Protein AF-D3PDV4-F1 (afdb_monomer_lite)

Structure (mmCIF, N/CA/C/O backbone):
data_AF-D3PDV4-F1
#
_entry.id   AF-D3PDV4-F1
#
loop_
_atom_site.group_PDB
_atom_site.id
_atom_site.type_symbol
_atom_site.label_atom_id
_atom_site.label_alt_id
_atom_site.label_comp_id
_atom_site.label_asym_id
_atom_site.label_entity_id
_atom_site.label_seq_id
_atom_site.pdbx_PDB_ins_code
_atom_site.Cartn_x
_atom_site.Cartn_y
_atom_site.C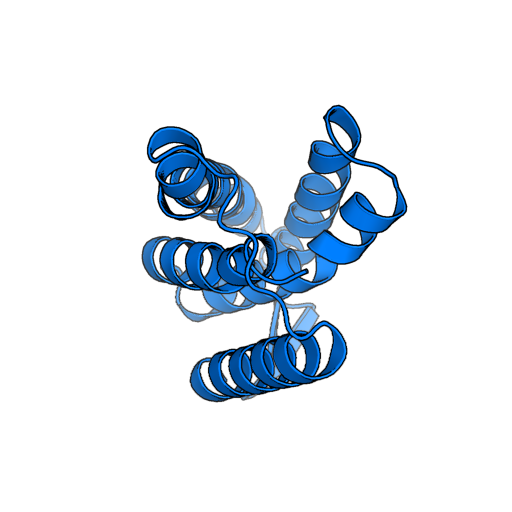artn_z
_atom_site.occupancy
_atom_site.B_iso_or_equiv
_atom_site.auth_seq_id
_atom_site.auth_comp_id
_atom_site.auth_asym_id
_atom_site.auth_atom_id
_atom_site.pdbx_PDB_model_num
ATOM 1 N N . MET A 1 1 ? -12.511 -11.656 0.610 1.00 84.81 1 MET A N 1
ATOM 2 C CA . MET A 1 1 ? -11.822 -10.347 0.638 1.00 84.81 1 MET A CA 1
ATOM 3 C C . MET A 1 1 ? -10.370 -10.514 0.222 1.00 84.81 1 MET A C 1
ATOM 5 O O . MET A 1 1 ? -10.080 -10.168 -0.905 1.00 84.81 1 MET A O 1
ATOM 9 N N . VAL A 1 2 ? -9.497 -11.130 1.032 1.00 88.50 2 VAL A N 1
ATOM 10 C CA . VAL A 1 2 ? -8.070 -11.310 0.676 1.00 88.50 2 VAL A CA 1
ATOM 11 C C . VAL A 1 2 ? -7.880 -12.063 -0.644 1.00 88.50 2 VAL A C 1
ATOM 13 O O . VAL A 1 2 ? -7.214 -11.553 -1.529 1.00 88.50 2 VAL A O 1
ATOM 16 N N . TYR A 1 3 ? -8.553 -13.203 -0.835 1.00 90.88 3 TYR A N 1
ATOM 17 C CA . TYR A 1 3 ? -8.500 -13.943 -2.106 1.00 90.88 3 TYR A CA 1
ATOM 18 C C . TYR A 1 3 ? -8.970 -13.129 -3.315 1.00 90.88 3 TYR A C 1
ATOM 20 O O . TYR A 1 3 ? -8.455 -13.307 -4.408 1.00 90.88 3 TYR A O 1
ATOM 28 N N . VAL A 1 4 ? -9.928 -12.218 -3.116 1.00 92.00 4 VAL A N 1
ATOM 29 C CA . VAL A 1 4 ? -10.421 -11.337 -4.184 1.00 92.00 4 VAL A CA 1
ATOM 30 C C . VAL A 1 4 ? -9.364 -10.289 -4.526 1.00 92.00 4 VAL A C 1
ATOM 32 O O . VAL A 1 4 ? -9.122 -10.056 -5.699 1.00 92.00 4 VAL A O 1
ATOM 35 N N . ILE A 1 5 ? -8.693 -9.712 -3.523 1.00 93.44 5 ILE A N 1
ATOM 36 C CA . ILE A 1 5 ? -7.566 -8.789 -3.732 1.00 93.44 5 ILE A CA 1
ATOM 37 C C . ILE A 1 5 ? -6.439 -9.501 -4.481 1.00 93.44 5 ILE A C 1
ATOM 39 O O . ILE A 1 5 ? -5.984 -8.994 -5.496 1.00 93.44 5 ILE A O 1
ATOM 43 N N . ILE A 1 6 ? -6.050 -10.699 -4.034 1.00 94.50 6 ILE A N 1
ATOM 44 C CA . ILE A 1 6 ? -5.023 -11.509 -4.703 1.00 94.50 6 ILE A CA 1
ATOM 45 C C . ILE A 1 6 ? -5.425 -11.784 -6.153 1.00 94.50 6 ILE A C 1
ATOM 47 O O . ILE A 1 6 ? -4.625 -11.550 -7.050 1.00 94.50 6 ILE A O 1
ATOM 51 N N . LEU A 1 7 ? -6.663 -12.224 -6.401 1.00 95.88 7 LEU A N 1
ATOM 52 C CA . LEU A 1 7 ? -7.153 -12.492 -7.753 1.00 95.88 7 LEU A CA 1
ATOM 53 C C . LEU A 1 7 ? -7.111 -11.237 -8.633 1.00 95.88 7 LEU A C 1
ATOM 55 O O . LEU A 1 7 ? -6.621 -11.307 -9.754 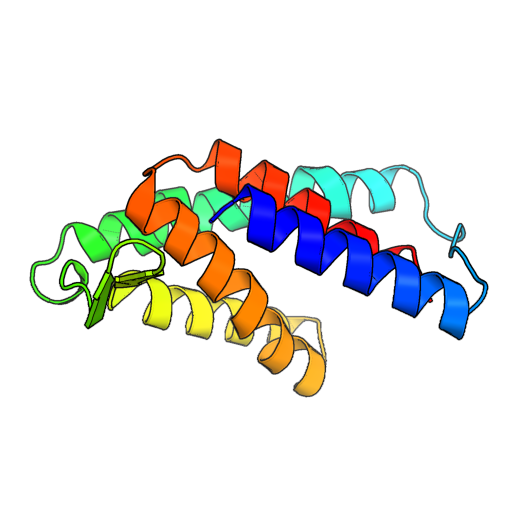1.00 95.88 7 LEU A O 1
ATOM 59 N N . ILE A 1 8 ? -7.579 -10.093 -8.128 1.00 95.19 8 ILE A N 1
ATOM 60 C CA . ILE A 1 8 ? -7.537 -8.815 -8.853 1.00 95.19 8 ILE A CA 1
ATOM 61 C C . ILE A 1 8 ? -6.092 -8.435 -9.183 1.00 95.19 8 ILE A C 1
ATOM 63 O O . ILE A 1 8 ? -5.810 -8.063 -10.317 1.00 95.19 8 ILE A O 1
ATOM 67 N N . THR A 1 9 ? -5.172 -8.561 -8.227 1.00 94.69 9 THR A N 1
ATOM 68 C CA . THR A 1 9 ? -3.752 -8.278 -8.450 1.00 94.69 9 THR A CA 1
ATOM 69 C C . THR A 1 9 ? -3.145 -9.233 -9.475 1.00 94.69 9 THR A C 1
ATOM 71 O O . THR A 1 9 ? -2.446 -8.767 -10.365 1.00 94.69 9 THR A O 1
ATOM 74 N N . ILE A 1 10 ? -3.443 -10.537 -9.422 1.00 96.25 10 ILE A N 1
ATOM 75 C CA . ILE A 1 10 ? -2.988 -11.509 -10.432 1.00 96.25 10 ILE A CA 1
ATOM 76 C C . ILE A 1 10 ? -3.496 -11.112 -11.817 1.00 96.25 10 ILE A C 1
ATOM 78 O O . ILE A 1 10 ? -2.711 -11.052 -12.757 1.00 96.25 10 ILE A O 1
ATOM 82 N N . VAL A 1 11 ? -4.793 -10.815 -11.943 1.00 96.44 11 VAL A N 1
ATOM 83 C CA . VAL A 1 11 ? -5.400 -10.398 -13.213 1.00 96.44 11 VAL A CA 1
ATOM 84 C C . VAL A 1 11 ? -4.745 -9.115 -13.725 1.00 96.44 11 VAL A C 1
ATOM 86 O O . VAL A 1 11 ? -4.400 -9.039 -14.899 1.00 96.44 11 VAL A O 1
ATOM 89 N N . TYR A 1 12 ? -4.507 -8.134 -12.854 1.00 94.88 12 TYR A N 1
ATOM 90 C CA . TYR A 1 12 ? -3.806 -6.900 -13.203 1.00 94.88 12 TYR A CA 1
ATOM 91 C C . TYR A 1 12 ? -2.367 -7.159 -13.684 1.00 94.88 12 TYR A C 1
ATOM 93 O O . TYR A 1 12 ? -1.988 -6.663 -14.744 1.00 94.88 12 TYR A O 1
ATOM 101 N N . LEU A 1 13 ? -1.582 -7.959 -12.952 1.00 94.19 13 LEU A N 1
ATOM 102 C CA . LEU A 1 13 ? -0.208 -8.308 -13.331 1.00 94.19 13 LEU A CA 1
ATOM 103 C C . LEU A 1 13 ? -0.180 -9.073 -14.659 1.00 94.19 13 LEU A C 1
ATOM 105 O O . LEU A 1 13 ? 0.663 -8.789 -15.505 1.00 94.19 13 LEU A O 1
ATOM 109 N N . PHE A 1 14 ? -1.127 -9.992 -14.869 1.00 94.38 14 PHE A N 1
ATOM 110 C CA . PHE A 1 14 ? -1.267 -10.740 -16.115 1.00 94.38 14 PHE A CA 1
ATOM 111 C C . PHE A 1 14 ? -1.600 -9.824 -17.295 1.00 94.38 14 PHE A C 1
ATOM 113 O O . PHE A 1 14 ? -0.924 -9.884 -18.316 1.00 94.38 14 PHE A O 1
ATOM 120 N N . ILE A 1 15 ? -2.591 -8.936 -17.151 1.00 94.38 15 ILE A N 1
ATOM 121 C CA . ILE A 1 15 ? -2.938 -7.955 -18.190 1.00 94.38 15 ILE A CA 1
ATOM 122 C C . ILE A 1 15 ? -1.729 -7.079 -18.508 1.00 94.38 15 ILE A C 1
ATOM 124 O O . ILE A 1 15 ? -1.400 -6.894 -19.675 1.00 94.38 15 ILE A O 1
ATOM 128 N N . ARG A 1 16 ? -1.038 -6.566 -17.485 1.00 92.38 16 ARG A N 1
ATOM 129 C CA . ARG A 1 16 ? 0.139 -5.721 -17.684 1.00 92.38 16 ARG A CA 1
ATOM 130 C C . ARG A 1 16 ? 1.250 -6.469 -18.416 1.00 92.38 16 ARG A C 1
ATOM 132 O O . ARG A 1 16 ? 1.793 -5.923 -19.365 1.00 92.38 16 ARG A O 1
ATOM 139 N N . PHE A 1 17 ? 1.514 -7.720 -18.043 1.00 92.88 17 PHE A N 1
ATOM 140 C CA . PHE A 1 17 ? 2.473 -8.574 -18.741 1.00 92.88 17 PHE A CA 1
ATOM 141 C C . PHE A 1 17 ? 2.080 -8.827 -20.203 1.00 92.88 17 PHE A C 1
ATOM 143 O O . PHE A 1 17 ? 2.933 -8.743 -21.076 1.00 92.88 17 PHE A O 1
ATOM 150 N N . VAL A 1 18 ? 0.800 -9.083 -20.496 1.00 93.69 18 VAL A N 1
ATOM 151 C CA . VAL A 1 18 ? 0.312 -9.252 -21.878 1.00 93.69 18 VAL A CA 1
ATOM 152 C C . VAL A 1 18 ? 0.466 -7.962 -22.693 1.00 93.69 18 VAL A C 1
ATOM 154 O O . VAL A 1 18 ? 0.779 -8.030 -23.878 1.00 93.69 18 VAL A O 1
ATOM 157 N N . LEU A 1 19 ? 0.258 -6.795 -22.076 1.00 93.12 19 LEU A N 1
ATOM 158 C CA . LEU A 1 19 ? 0.355 -5.498 -22.750 1.00 93.12 19 LEU A CA 1
ATOM 159 C C . LEU A 1 19 ? 1.799 -5.043 -22.993 1.00 93.12 19 LEU A C 1
ATOM 161 O O . LEU A 1 19 ? 2.058 -4.437 -24.029 1.00 93.12 19 LEU A O 1
ATOM 165 N N . THR A 1 20 ? 2.722 -5.294 -22.060 1.00 90.88 20 THR A N 1
ATOM 166 C CA . THR A 1 20 ? 4.131 -4.881 -22.208 1.00 90.88 20 THR A CA 1
ATOM 167 C C . THR A 1 20 ? 4.988 -5.957 -22.874 1.00 90.88 20 THR A C 1
ATOM 169 O O . THR A 1 20 ? 5.936 -5.640 -23.582 1.00 90.88 20 THR A O 1
ATOM 172 N N . GLY A 1 21 ? 4.637 -7.234 -22.693 1.00 81.88 21 GLY A N 1
ATOM 173 C CA . GLY A 1 21 ? 5.349 -8.386 -23.252 1.00 81.88 21 GLY A CA 1
ATOM 174 C C . GLY A 1 21 ? 6.707 -8.666 -22.602 1.00 81.88 21 GLY A C 1
ATOM 175 O O . GLY A 1 21 ? 7.481 -9.468 -23.123 1.00 81.88 21 GLY A O 1
ATOM 176 N N . THR A 1 22 ? 7.021 -8.005 -21.488 1.00 83.94 22 THR A N 1
ATOM 177 C CA . THR A 1 22 ? 8.388 -7.890 -20.968 1.00 83.94 22 THR A CA 1
ATOM 178 C C . THR A 1 22 ? 8.452 -8.078 -19.455 1.00 83.94 22 THR A C 1
ATOM 180 O O . THR A 1 22 ? 7.696 -7.483 -18.680 1.00 83.94 22 THR A O 1
ATOM 183 N N . LEU A 1 23 ? 9.403 -8.917 -19.039 1.00 87.06 23 LEU A N 1
ATOM 184 C CA . LEU A 1 23 ? 9.911 -8.962 -17.674 1.00 87.06 23 LEU A CA 1
ATOM 185 C C . LEU A 1 23 ? 11.253 -8.236 -17.641 1.00 87.06 23 LEU A C 1
ATOM 187 O O . LEU A 1 23 ? 12.148 -8.526 -18.436 1.00 87.06 23 LEU A O 1
ATOM 191 N N . ASN A 1 24 ? 11.395 -7.309 -16.703 1.00 83.88 24 ASN A N 1
ATOM 192 C CA . ASN A 1 24 ? 12.623 -6.560 -16.505 1.00 83.88 24 ASN A CA 1
ATOM 193 C C . ASN A 1 24 ? 13.551 -7.356 -15.593 1.00 83.88 24 ASN A C 1
ATOM 195 O O . ASN A 1 24 ? 13.377 -7.380 -14.378 1.00 83.88 24 ASN A O 1
ATOM 199 N N . PHE A 1 25 ? 14.548 -8.005 -16.192 1.00 78.62 25 PHE A N 1
ATOM 200 C CA . PHE A 1 25 ? 15.578 -8.762 -15.471 1.00 78.62 25 PHE A CA 1
ATOM 201 C C . PHE A 1 25 ? 16.833 -7.936 -15.150 1.00 78.62 25 PHE A C 1
ATOM 203 O O . PHE A 1 25 ? 17.807 -8.475 -14.635 1.00 78.62 25 PHE A O 1
ATOM 210 N N . ASN A 1 26 ? 16.813 -6.624 -15.404 1.00 88.12 26 ASN A N 1
ATOM 211 C CA . ASN A 1 26 ? 17.931 -5.711 -15.136 1.00 88.12 26 ASN A CA 1
ATOM 212 C C . ASN A 1 26 ? 18.048 -5.319 -13.649 1.00 88.12 26 ASN A C 1
ATOM 214 O O . ASN A 1 26 ? 18.406 -4.187 -13.341 1.00 88.12 26 ASN A O 1
ATOM 218 N N . TYR A 1 27 ? 17.737 -6.239 -12.735 1.00 91.25 27 TYR A N 1
ATOM 219 C CA . TYR A 1 27 ? 17.864 -6.037 -11.295 1.00 91.25 27 TYR A CA 1
ATOM 220 C C . TYR A 1 27 ? 18.901 -6.997 -10.726 1.00 91.25 27 TYR A C 1
ATOM 222 O O . TYR A 1 27 ? 18.876 -8.204 -10.972 1.00 91.25 27 TYR A O 1
ATOM 230 N N . SER A 1 28 ? 19.800 -6.460 -9.916 1.00 94.56 28 SER A N 1
ATOM 231 C CA . SER A 1 28 ? 20.689 -7.240 -9.069 1.00 94.56 28 SER A CA 1
ATOM 232 C C . SER A 1 28 ? 19.897 -8.026 -8.017 1.00 94.56 28 SER A C 1
ATOM 234 O O . SER A 1 28 ? 18.790 -7.655 -7.617 1.00 94.56 28 SER A O 1
ATOM 236 N N . GLY A 1 29 ? 20.492 -9.101 -7.491 1.00 94.44 29 GLY A N 1
ATOM 237 C CA . GLY A 1 29 ? 19.874 -9.872 -6.407 1.00 94.44 29 GLY A CA 1
ATOM 238 C C . GLY A 1 29 ? 19.556 -9.020 -5.172 1.00 94.44 29 GLY A C 1
ATOM 239 O O . GLY A 1 29 ? 18.538 -9.240 -4.520 1.00 94.44 29 GLY A O 1
ATOM 240 N N . LEU A 1 30 ? 20.378 -8.005 -4.880 1.00 95.88 30 LEU A N 1
ATOM 241 C CA . LEU A 1 30 ? 20.144 -7.097 -3.759 1.00 95.88 30 LEU A CA 1
ATOM 242 C C . LEU A 1 30 ? 18.918 -6.205 -3.991 1.00 95.88 30 LEU A C 1
ATOM 244 O O . LEU A 1 30 ? 18.148 -5.993 -3.058 1.00 95.88 30 LEU A O 1
ATOM 248 N N . GLU A 1 31 ? 18.694 -5.721 -5.213 1.00 94.75 31 GLU A N 1
ATOM 249 C CA . GLU A 1 31 ? 17.500 -4.935 -5.555 1.00 94.75 31 GLU A CA 1
ATOM 250 C C . GLU A 1 31 ? 16.234 -5.787 -5.453 1.00 94.75 31 GLU A C 1
ATOM 252 O O . GLU A 1 31 ? 15.249 -5.353 -4.857 1.00 94.75 31 GLU A O 1
ATOM 257 N N . ILE A 1 32 ? 16.281 -7.034 -5.931 1.00 95.19 32 ILE A N 1
ATOM 258 C CA . ILE A 1 32 ? 15.165 -7.982 -5.794 1.00 95.19 32 ILE A CA 1
ATOM 259 C C . ILE A 1 32 ? 14.828 -8.205 -4.313 1.00 95.19 32 ILE A C 1
ATOM 261 O O . ILE A 1 32 ? 13.667 -8.091 -3.917 1.00 95.19 32 ILE A O 1
ATOM 265 N N . LEU A 1 33 ? 15.837 -8.470 -3.474 1.00 96.75 33 LEU A N 1
ATOM 266 C CA . LEU A 1 33 ? 15.653 -8.612 -2.025 1.00 96.75 33 LEU A CA 1
ATOM 267 C C . LEU A 1 33 ? 15.139 -7.319 -1.381 1.00 96.75 33 LEU A C 1
ATOM 269 O O . LEU A 1 33 ? 14.324 -7.368 -0.461 1.00 96.75 33 LEU A O 1
ATOM 273 N N . SER A 1 34 ? 15.574 -6.163 -1.874 1.00 96.25 34 SER A N 1
ATOM 274 C CA . SER A 1 34 ? 15.128 -4.868 -1.367 1.00 96.25 34 SER A CA 1
ATOM 275 C C . SER A 1 34 ? 13.640 -4.664 -1.623 1.00 96.25 34 SER A C 1
ATOM 277 O O . SER A 1 34 ? 12.911 -4.388 -0.676 1.00 96.25 34 SER A O 1
ATOM 279 N N . TYR A 1 35 ? 13.166 -4.895 -2.850 1.00 95.56 35 TYR A N 1
ATOM 280 C CA . TYR A 1 35 ? 11.757 -4.717 -3.208 1.00 95.56 35 TYR A CA 1
ATOM 281 C C . TYR A 1 35 ? 10.823 -5.790 -2.636 1.00 95.56 35 TYR A C 1
ATOM 283 O O . TYR A 1 35 ? 9.675 -5.483 -2.323 1.00 95.56 35 TYR A O 1
ATOM 291 N N . LEU A 1 36 ? 11.276 -7.042 -2.505 1.00 96.75 36 LEU A N 1
ATOM 292 C CA . LEU A 1 36 ? 10.410 -8.157 -2.094 1.00 96.75 36 LEU A CA 1
ATOM 293 C C . LEU A 1 36 ? 10.499 -8.516 -0.609 1.00 96.75 36 LEU A C 1
ATOM 295 O O . LEU A 1 36 ? 9.600 -9.179 -0.097 1.00 96.75 36 LEU A O 1
ATOM 299 N N . LEU A 1 37 ? 11.556 -8.099 0.090 1.00 97.56 37 LEU A N 1
ATOM 300 C CA . LEU A 1 37 ? 11.748 -8.406 1.508 1.00 97.56 37 LEU A CA 1
ATOM 301 C C . LEU A 1 37 ? 12.003 -7.150 2.331 1.00 97.56 37 LEU A C 1
ATOM 303 O O . LEU A 1 37 ? 11.180 -6.815 3.179 1.00 97.56 37 LEU A O 1
ATOM 307 N N . PHE A 1 38 ? 13.118 -6.451 2.109 1.00 97.88 38 PHE A N 1
ATOM 308 C CA . PHE A 1 38 ? 13.554 -5.419 3.054 1.00 97.88 38 PHE A CA 1
ATOM 309 C C . PHE A 1 38 ? 12.591 -4.229 3.131 1.00 97.88 38 PHE A C 1
ATOM 311 O O . PHE A 1 38 ? 12.178 -3.874 4.234 1.00 97.88 38 PHE A O 1
ATOM 318 N N . SER A 1 39 ? 12.191 -3.653 1.994 1.00 96.62 39 SER A N 1
ATOM 319 C CA . SER A 1 39 ? 11.241 -2.531 1.957 1.00 96.62 39 SER A CA 1
ATOM 320 C C . SER A 1 39 ? 9.875 -2.930 2.535 1.00 96.62 39 SER A C 1
ATOM 322 O O . SER A 1 39 ? 9.486 -2.317 3.531 1.00 96.62 39 SER A O 1
ATOM 324 N N . PRO A 1 40 ? 9.198 -4.006 2.073 1.00 98.19 40 PRO A N 1
ATOM 325 C CA . PRO A 1 40 ? 7.917 -4.425 2.6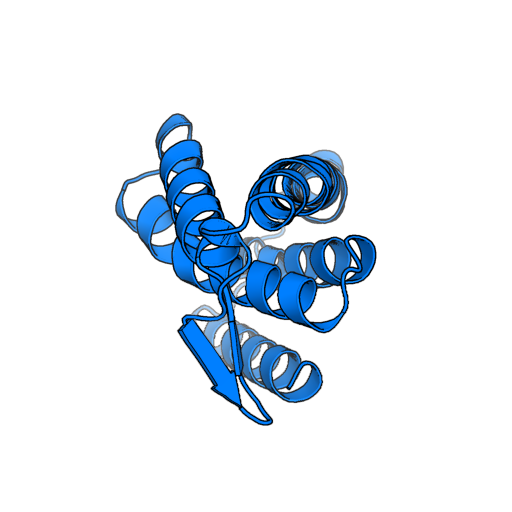47 1.00 98.19 40 PRO A CA 1
ATOM 326 C C . PRO A 1 40 ? 7.966 -4.681 4.157 1.00 98.19 40 PRO A C 1
ATOM 328 O O . PRO A 1 40 ? 7.041 -4.309 4.877 1.00 98.19 40 PRO A O 1
ATOM 331 N N . ILE A 1 41 ? 9.043 -5.300 4.659 1.00 98.69 41 ILE A N 1
ATOM 332 C CA . ILE A 1 41 ? 9.219 -5.552 6.094 1.00 98.69 41 ILE A CA 1
ATOM 333 C C . ILE A 1 41 ? 9.330 -4.232 6.858 1.00 98.69 41 ILE A C 1
ATOM 335 O O . ILE A 1 41 ? 8.582 -4.017 7.810 1.00 98.69 41 ILE A O 1
ATOM 339 N N . ILE A 1 42 ? 10.254 -3.354 6.460 1.00 98.50 42 ILE A N 1
ATOM 340 C CA . ILE A 1 42 ? 10.516 -2.095 7.171 1.00 98.50 42 ILE A CA 1
ATOM 341 C C . ILE A 1 42 ? 9.278 -1.197 7.131 1.00 98.50 42 ILE A C 1
ATOM 343 O O . ILE A 1 42 ? 8.851 -0.673 8.163 1.00 98.50 42 ILE A O 1
ATOM 347 N N . GLU A 1 43 ? 8.676 -1.054 5.954 1.00 98.44 43 GLU A N 1
ATOM 348 C CA . GLU A 1 43 ? 7.530 -0.183 5.738 1.00 98.44 43 GLU A CA 1
ATOM 349 C C . GLU A 1 43 ? 6.307 -0.669 6.512 1.00 98.44 43 GLU A C 1
ATOM 351 O O . GLU A 1 43 ? 5.734 0.099 7.282 1.00 98.44 43 GLU A O 1
ATOM 356 N N . GLU A 1 44 ? 5.919 -1.941 6.410 1.00 98.69 44 GLU A N 1
ATOM 357 C CA . GLU A 1 44 ? 4.713 -2.403 7.103 1.00 98.69 44 GLU A CA 1
ATOM 358 C C . GLU A 1 44 ? 4.909 -2.507 8.624 1.00 98.69 44 GLU A C 1
ATOM 360 O O . GLU A 1 44 ? 3.961 -2.253 9.377 1.00 98.69 44 GLU A O 1
ATOM 365 N N . LEU A 1 45 ? 6.122 -2.802 9.114 1.00 98.69 45 LEU A N 1
ATOM 366 C CA . LEU A 1 45 ? 6.422 -2.714 10.548 1.00 98.69 45 LEU A CA 1
ATOM 367 C C . LEU A 1 45 ? 6.239 -1.285 11.067 1.00 98.69 45 LEU A C 1
ATOM 369 O O . LEU A 1 45 ? 5.633 -1.095 12.124 1.00 98.69 45 LEU A O 1
ATOM 373 N N . PHE A 1 46 ? 6.709 -0.284 10.323 1.00 98.69 46 PHE A N 1
ATOM 374 C CA . PHE A 1 46 ? 6.570 1.113 10.718 1.00 98.69 46 PHE A CA 1
ATOM 375 C C . PHE A 1 46 ? 5.133 1.626 10.548 1.00 98.69 46 PHE A C 1
ATOM 377 O O . PHE A 1 46 ? 4.520 2.097 11.505 1.00 98.69 46 PHE A O 1
ATOM 384 N N . PHE A 1 47 ? 4.553 1.515 9.356 1.00 98.62 47 PHE A N 1
ATOM 385 C CA . PHE A 1 47 ? 3.252 2.103 9.051 1.00 98.62 47 PHE A CA 1
ATOM 386 C C . PHE A 1 47 ? 2.088 1.330 9.682 1.00 98.62 47 PHE A C 1
ATOM 388 O O . PHE A 1 47 ? 1.178 1.963 10.218 1.00 98.62 47 PHE A O 1
ATOM 395 N N . ARG A 1 48 ? 2.097 -0.012 9.696 1.00 98.25 48 ARG A N 1
ATOM 396 C CA . ARG A 1 48 ? 1.017 -0.809 10.323 1.00 98.25 48 ARG A CA 1
ATOM 397 C C . ARG A 1 48 ? 1.335 -1.160 11.759 1.00 98.25 48 ARG A C 1
ATOM 399 O O . ARG A 1 48 ? 0.549 -0.853 12.656 1.00 98.25 48 ARG A O 1
ATOM 406 N N . GLY A 1 49 ? 2.488 -1.798 11.954 1.00 97.12 49 GLY A N 1
ATOM 407 C CA . GLY A 1 49 ? 2.899 -2.356 13.239 1.00 97.12 49 GLY A CA 1
ATOM 408 C C . GLY A 1 49 ? 3.088 -1.299 14.319 1.00 97.12 49 GLY A C 1
ATOM 409 O O . GLY A 1 49 ? 2.794 -1.565 15.484 1.00 97.12 49 GLY A O 1
ATOM 410 N N . PHE A 1 50 ? 3.507 -0.095 13.930 1.00 98.12 50 PHE A N 1
ATOM 411 C CA . PHE A 1 50 ? 3.658 1.039 14.828 1.00 98.12 50 PHE A CA 1
ATOM 412 C C . PHE A 1 50 ? 2.587 2.111 14.587 1.00 98.12 50 PHE A C 1
ATOM 414 O O . PHE A 1 50 ? 1.684 2.257 15.407 1.00 98.12 50 PHE A O 1
ATOM 421 N N . LEU A 1 51 ? 2.619 2.841 13.471 1.00 98.00 51 LEU A N 1
ATOM 422 C CA . LEU A 1 51 ? 1.838 4.072 13.318 1.00 98.00 51 LEU A CA 1
ATOM 423 C C . LEU A 1 51 ? 0.317 3.841 13.322 1.00 98.00 51 LEU A C 1
ATOM 425 O O . LEU A 1 51 ? -0.394 4.452 14.122 1.00 98.00 51 LEU A O 1
ATOM 429 N N . GLN A 1 52 ? -0.199 2.941 12.478 1.00 97.88 52 GLN A N 1
ATOM 430 C CA . GLN A 1 52 ? -1.631 2.621 12.436 1.00 97.88 52 GLN A CA 1
ATOM 431 C C . GLN A 1 52 ? -2.090 2.014 13.762 1.00 97.88 52 GLN A C 1
ATOM 433 O O . GLN A 1 52 ? -3.152 2.383 14.262 1.00 97.88 52 GLN A O 1
ATOM 438 N N . ARG A 1 53 ? -1.279 1.135 14.368 1.00 96.94 53 ARG A N 1
ATOM 439 C CA . ARG A 1 53 ? -1.556 0.552 15.687 1.00 96.94 53 ARG A CA 1
ATOM 440 C C . ARG A 1 53 ? -1.699 1.619 16.771 1.00 96.94 53 ARG A C 1
ATOM 442 O O . ARG A 1 53 ? -2.712 1.639 17.466 1.00 96.94 53 ARG A O 1
ATOM 449 N N . GLU A 1 54 ? -0.723 2.514 16.909 1.00 96.69 54 GLU A N 1
ATOM 450 C CA . GLU A 1 54 ? -0.745 3.553 17.944 1.00 96.69 54 GLU A CA 1
ATOM 451 C C . GLU A 1 54 ? -1.868 4.571 17.706 1.00 96.69 54 GLU A C 1
ATOM 453 O O . GLU A 1 54 ? -2.498 5.032 18.659 1.00 96.69 54 GLU A O 1
ATOM 458 N N . LEU A 1 55 ? -2.194 4.884 16.448 1.00 95.88 55 LEU A N 1
ATOM 459 C CA . LEU A 1 55 ? -3.358 5.711 16.132 1.00 95.88 55 LEU A CA 1
ATOM 460 C C . LEU A 1 55 ? -4.663 5.008 16.510 1.00 95.88 55 LEU A C 1
ATOM 462 O O . LEU A 1 55 ? -5.491 5.623 17.173 1.00 95.88 55 LEU A O 1
ATOM 466 N N . LYS A 1 56 ? -4.841 3.719 16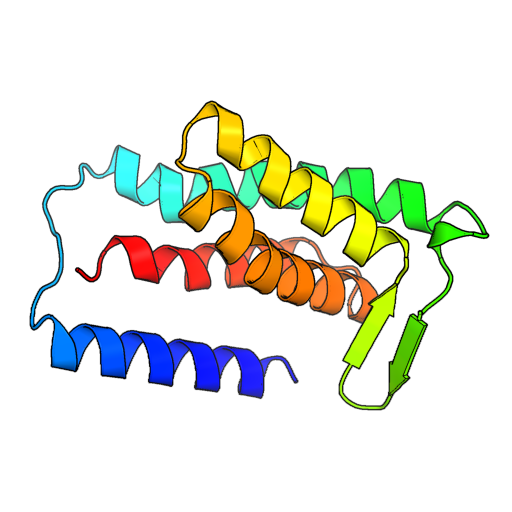.194 1.00 93.94 56 LYS A N 1
ATOM 467 C CA . LYS A 1 56 ? -6.038 2.953 16.593 1.00 93.94 56 LYS A CA 1
ATOM 468 C C . LYS A 1 56 ? -6.238 2.882 18.110 1.00 93.94 56 LYS A C 1
ATOM 470 O O . LYS A 1 56 ? -7.369 2.705 18.547 1.00 93.94 56 LYS A O 1
ATOM 475 N N . ARG A 1 57 ? -5.195 3.054 18.929 1.00 92.50 57 ARG A N 1
ATOM 476 C CA . ARG A 1 57 ? -5.339 3.154 20.397 1.00 92.50 57 ARG A CA 1
ATOM 477 C C . ARG A 1 57 ? -6.013 4.456 20.849 1.00 92.50 57 ARG A C 1
ATOM 479 O O . ARG A 1 57 ? -6.426 4.552 22.000 1.00 92.50 57 ARG A O 1
ATOM 486 N N . LYS A 1 58 ? -6.145 5.453 19.966 1.00 89.69 58 LYS A N 1
ATOM 487 C CA . LYS A 1 58 ? -6.838 6.724 20.223 1.00 89.69 58 LYS A CA 1
ATOM 488 C C . LYS A 1 58 ? -8.291 6.645 19.737 1.00 89.69 58 LYS A C 1
ATOM 490 O O . LYS A 1 58 ? -8.537 6.331 18.574 1.00 89.69 58 LYS A O 1
ATOM 495 N N . ASN A 1 59 ? -9.251 7.027 20.587 1.00 80.69 59 ASN A N 1
ATOM 496 C CA . ASN A 1 59 ? -10.698 6.897 20.324 1.00 80.69 59 ASN A CA 1
ATOM 497 C C . ASN A 1 59 ? -11.173 7.496 18.986 1.00 80.69 59 ASN A C 1
ATOM 499 O O . ASN A 1 59 ? -12.085 6.965 18.362 1.00 80.69 59 ASN A O 1
ATOM 503 N N . PHE A 1 60 ? -10.573 8.597 18.527 1.00 81.56 60 PHE A N 1
ATOM 504 C CA . PHE A 1 60 ? -10.950 9.214 17.251 1.00 81.56 60 PHE A CA 1
ATOM 505 C C . PHE A 1 60 ? -10.516 8.380 16.035 1.00 81.56 60 PHE A C 1
ATOM 507 O O . PHE A 1 60 ? -11.240 8.276 15.045 1.00 81.56 60 PHE A O 1
ATOM 514 N N . PHE A 1 61 ? -9.334 7.771 16.106 1.00 87.50 61 PHE A N 1
ATOM 515 C CA . PHE A 1 61 ? -8.712 7.056 14.994 1.00 87.50 61 PHE A CA 1
ATOM 516 C C . PHE A 1 61 ? -9.134 5.583 14.916 1.00 87.50 61 PHE A C 1
ATOM 518 O O . PHE A 1 61 ? -9.056 4.984 13.844 1.00 87.50 61 PHE A O 1
ATOM 525 N N . SER A 1 62 ? -9.636 5.021 16.020 1.00 81.62 62 SER A N 1
ATOM 526 C CA . SER A 1 62 ? -10.204 3.668 16.070 1.00 81.62 62 SER A CA 1
ATOM 527 C C . SER A 1 62 ? -11.537 3.538 15.328 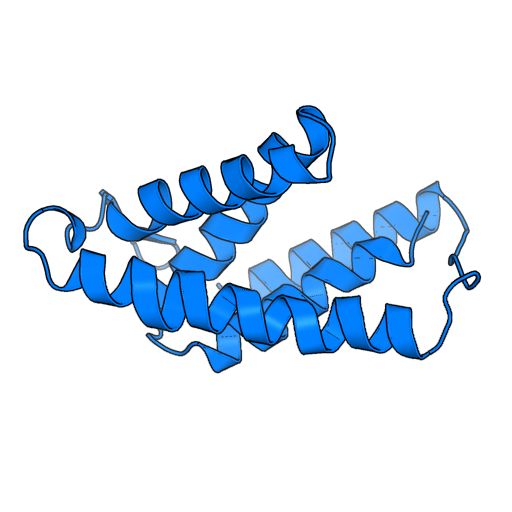1.00 81.62 62 SER A C 1
ATOM 529 O O . SER A 1 62 ? -11.947 2.429 14.979 1.00 81.62 62 SER A O 1
ATOM 531 N N . LYS A 1 63 ? -12.223 4.660 15.066 1.00 88.19 63 LYS A N 1
ATOM 532 C CA . LYS A 1 63 ? -13.521 4.664 14.392 1.00 88.19 63 LYS A CA 1
ATOM 533 C C . LYS A 1 63 ? -13.385 4.134 12.964 1.00 88.19 63 LYS A C 1
ATOM 535 O O . LYS A 1 63 ? -12.654 4.689 12.142 1.00 88.19 63 LYS A O 1
ATOM 540 N N . LEU A 1 64 ? -14.139 3.076 12.670 1.00 87.69 64 LEU A N 1
ATOM 541 C CA . LEU A 1 64 ? -14.338 2.587 11.311 1.00 87.69 64 LEU A CA 1
ATOM 542 C C . LEU A 1 64 ? -15.289 3.535 10.576 1.00 87.69 64 LEU A C 1
ATOM 544 O O . LEU A 1 64 ? -16.421 3.741 11.014 1.00 87.69 64 LEU A O 1
ATOM 548 N N . ILE A 1 65 ? -14.822 4.100 9.466 1.00 88.56 65 ILE A N 1
ATOM 549 C CA . ILE A 1 65 ? -15.646 4.879 8.536 1.00 88.56 65 ILE A CA 1
ATOM 550 C C . ILE A 1 65 ? -16.476 3.927 7.677 1.00 88.56 65 ILE A C 1
ATOM 552 O O . ILE A 1 65 ? -17.659 4.160 7.449 1.00 88.56 65 ILE A O 1
ATOM 556 N N . ILE A 1 66 ? -15.862 2.827 7.237 1.00 86.81 66 ILE A N 1
ATOM 557 C CA . ILE A 1 66 ? -16.531 1.769 6.483 1.00 86.81 66 ILE A CA 1
ATOM 558 C C . ILE A 1 66 ? -16.390 0.472 7.267 1.00 86.81 66 ILE A C 1
ATOM 560 O O . ILE A 1 66 ? -15.277 0.039 7.569 1.00 86.81 66 ILE A O 1
ATOM 564 N N . LYS A 1 67 ? -17.527 -0.148 7.588 1.00 88.50 67 LYS A N 1
ATOM 565 C CA . LYS A 1 67 ? -17.592 -1.461 8.231 1.00 88.50 67 LYS A CA 1
ATOM 566 C C . LYS A 1 67 ? -18.705 -2.285 7.598 1.00 88.50 67 LYS A C 1
ATOM 568 O O . LYS A 1 67 ? -19.876 -2.109 7.918 1.00 88.50 67 LYS A O 1
ATOM 573 N N . ASN A 1 68 ? -18.340 -3.201 6.713 1.00 86.88 68 ASN A N 1
ATOM 574 C CA . ASN A 1 68 ? -19.259 -4.204 6.184 1.00 86.88 68 ASN A CA 1
ATOM 575 C C . ASN A 1 68 ? -18.541 -5.554 6.028 1.00 86.88 68 ASN A C 1
ATOM 577 O O . ASN A 1 68 ? -17.371 -5.691 6.373 1.00 86.88 68 ASN A O 1
ATOM 581 N N . LYS A 1 69 ? -19.234 -6.575 5.509 1.00 80.88 69 LYS A N 1
ATOM 582 C CA . LYS A 1 69 ? -18.681 -7.935 5.344 1.00 80.88 69 LYS A CA 1
ATOM 583 C C . LYS A 1 69 ? -17.365 -7.974 4.540 1.00 80.88 69 LYS A C 1
ATOM 585 O O . LYS A 1 69 ? -16.563 -8.897 4.716 1.00 80.88 69 LYS A O 1
ATOM 590 N N . TYR A 1 70 ? -17.137 -6.985 3.678 1.00 80.75 70 TYR A N 1
ATOM 591 C CA . TYR A 1 70 ? -16.050 -6.950 2.704 1.00 80.75 70 TYR A CA 1
ATOM 592 C C . TYR A 1 70 ? -15.049 -5.807 2.894 1.00 80.75 70 TYR A C 1
ATOM 594 O O . TYR A 1 70 ? -13.966 -5.917 2.338 1.00 80.75 70 TYR A O 1
ATOM 602 N N . LEU A 1 71 ? -15.377 -4.745 3.632 1.00 86.12 71 LEU A N 1
ATOM 603 C CA . LEU A 1 71 ? -14.540 -3.552 3.778 1.00 86.12 71 LEU A CA 1
ATOM 604 C C . LEU A 1 71 ? -14.489 -3.087 5.236 1.00 86.12 71 LEU A C 1
ATOM 606 O O . LEU A 1 71 ? -15.525 -2.953 5.893 1.00 86.12 71 LEU A O 1
ATOM 610 N N . PHE A 1 72 ? -13.270 -2.816 5.705 1.00 90.81 72 PHE A N 1
ATOM 611 C CA . PHE A 1 72 ? -12.961 -2.337 7.052 1.00 90.81 72 PHE A CA 1
ATOM 612 C C . PHE A 1 72 ? -11.937 -1.211 6.937 1.00 90.81 72 PHE A C 1
ATOM 614 O O . PHE A 1 72 ? -10.752 -1.469 6.764 1.00 90.81 72 PHE A O 1
ATOM 621 N N . ILE A 1 73 ? -12.393 0.038 6.973 1.00 93.50 73 ILE A N 1
ATOM 622 C CA . ILE A 1 73 ? -11.508 1.198 6.823 1.00 93.50 73 ILE A CA 1
ATOM 623 C C . ILE A 1 73 ? -11.678 2.103 8.033 1.00 93.50 73 ILE A C 1
ATOM 625 O O . ILE A 1 73 ? -12.752 2.673 8.241 1.00 93.50 73 ILE A O 1
ATOM 629 N N . SER A 1 74 ? -10.620 2.222 8.829 1.00 95.38 74 SER A N 1
ATOM 630 C CA . SER A 1 74 ? -10.525 3.155 9.949 1.00 95.38 74 SER A CA 1
ATOM 631 C C . SER A 1 74 ? -9.988 4.524 9.532 1.00 95.38 74 SER A C 1
ATOM 633 O O . SER A 1 74 ? -9.297 4.671 8.522 1.00 95.38 74 SER A O 1
ATOM 635 N N . ASN A 1 75 ? -10.245 5.527 10.373 1.00 95.94 75 ASN A N 1
ATOM 636 C CA . ASN A 1 75 ? -9.564 6.823 10.302 1.00 95.94 75 ASN A CA 1
ATOM 637 C C . ASN A 1 75 ? -8.032 6.665 10.350 1.00 95.94 75 ASN A C 1
ATOM 639 O O . ASN A 1 75 ? -7.317 7.385 9.653 1.00 95.94 75 ASN A O 1
ATOM 643 N N . ALA A 1 76 ? -7.524 5.718 11.153 1.00 97.25 76 ALA A N 1
ATOM 644 C CA . ALA A 1 76 ? -6.093 5.425 11.231 1.00 97.25 76 ALA A CA 1
ATOM 645 C C . ALA A 1 76 ? -5.539 4.961 9.878 1.00 97.25 76 ALA A C 1
ATOM 647 O O . ALA A 1 76 ? -4.517 5.476 9.439 1.00 97.25 76 ALA A O 1
ATOM 648 N N . ASN A 1 77 ? -6.232 4.046 9.194 1.00 98.00 77 ASN A N 1
ATOM 649 C CA . ASN A 1 77 ? -5.825 3.564 7.876 1.00 98.00 77 ASN A CA 1
ATOM 650 C C . ASN A 1 77 ? -5.735 4.706 6.851 1.00 98.00 77 ASN A C 1
ATOM 652 O O . ASN A 1 77 ? -4.718 4.835 6.172 1.00 98.00 77 ASN A O 1
ATOM 656 N N . ILE A 1 78 ? -6.756 5.566 6.769 1.00 97.56 78 ILE A N 1
ATOM 657 C CA . ILE A 1 78 ? -6.748 6.688 5.817 1.00 97.56 78 ILE A CA 1
ATOM 658 C C . ILE A 1 78 ? -5.552 7.601 6.071 1.00 97.56 78 ILE A C 1
ATOM 660 O O . ILE A 1 78 ? -4.794 7.895 5.151 1.00 97.56 78 ILE A O 1
ATOM 664 N N . PHE A 1 79 ? -5.349 8.008 7.323 1.00 97.75 79 PHE A N 1
ATOM 665 C CA . PHE A 1 79 ? -4.257 8.907 7.676 1.00 97.75 79 PHE A CA 1
ATOM 666 C C . PHE A 1 79 ? -2.880 8.290 7.392 1.00 97.75 79 PHE A C 1
ATOM 668 O O . PHE A 1 79 ? -2.027 8.931 6.784 1.00 97.75 79 PHE A O 1
ATOM 675 N N . VAL A 1 80 ? -2.678 7.026 7.771 1.00 98.25 80 VAL A N 1
ATOM 676 C CA . VAL A 1 80 ? -1.424 6.302 7.521 1.00 98.25 80 VAL A CA 1
ATOM 677 C C . VAL A 1 80 ? -1.177 6.109 6.029 1.00 98.25 80 VAL A C 1
ATOM 679 O O . VAL A 1 80 ? -0.047 6.268 5.583 1.00 98.25 80 VAL A O 1
ATOM 682 N N . SER A 1 81 ? -2.216 5.831 5.242 1.00 98.50 81 SER A N 1
ATOM 683 C CA . SER A 1 81 ? -2.086 5.654 3.793 1.00 98.50 81 SER A CA 1
ATOM 684 C C . SER A 1 81 ? -1.744 6.957 3.072 1.00 98.50 81 SER A C 1
ATOM 686 O O . SER A 1 81 ? -0.957 6.944 2.129 1.00 98.50 81 SER A O 1
ATOM 688 N N . LEU A 1 82 ? -2.270 8.093 3.543 1.00 98.31 82 LEU A N 1
ATOM 689 C CA . LEU A 1 82 ? -1.865 9.412 3.053 1.00 98.31 82 LEU A CA 1
ATOM 690 C C . LEU A 1 82 ? -0.399 9.706 3.393 1.00 98.31 82 LEU A C 1
ATOM 692 O O . LEU A 1 82 ? 0.352 10.120 2.515 1.00 98.31 82 LEU A O 1
ATOM 696 N N . LEU A 1 83 ? 0.030 9.450 4.633 1.00 98.25 83 LEU A N 1
ATOM 697 C CA . LEU A 1 83 ? 1.432 9.628 5.029 1.00 98.25 83 LEU A CA 1
ATOM 698 C C . LEU A 1 83 ? 2.383 8.713 4.251 1.00 98.25 83 LEU A C 1
ATOM 700 O O . LEU A 1 83 ? 3.465 9.152 3.874 1.00 98.25 83 LEU A O 1
ATOM 704 N N . PHE A 1 84 ? 1.968 7.477 3.978 1.00 98.31 84 PHE A N 1
ATOM 705 C CA . PHE A 1 84 ? 2.714 6.536 3.147 1.00 98.31 84 PHE A CA 1
ATOM 706 C C . PHE A 1 84 ? 2.891 7.058 1.714 1.00 98.31 84 PHE A C 1
ATOM 708 O O . PHE A 1 84 ? 3.997 7.052 1.182 1.00 98.31 84 PHE A O 1
ATOM 715 N N . GLY A 1 85 ? 1.825 7.568 1.089 1.00 97.94 85 GLY A N 1
ATOM 716 C CA . GLY A 1 85 ? 1.934 8.205 -0.228 1.00 97.94 85 GLY A CA 1
ATOM 717 C C . GLY A 1 85 ? 2.835 9.441 -0.204 1.00 97.94 85 GLY A C 1
ATOM 718 O O . GLY A 1 85 ? 3.685 9.614 -1.074 1.00 97.94 85 GLY A O 1
ATOM 719 N N . LEU A 1 86 ? 2.723 10.276 0.832 1.00 97.75 86 LEU A N 1
ATOM 720 C CA . LEU A 1 86 ? 3.577 11.455 0.992 1.00 97.75 86 LEU A CA 1
ATOM 721 C C . LEU A 1 86 ? 5.056 11.095 1.184 1.00 97.75 86 LEU A C 1
ATOM 723 O O . LEU A 1 86 ? 5.905 11.774 0.614 1.00 97.75 86 LEU A O 1
ATOM 727 N N . SER A 1 87 ? 5.391 10.028 1.919 1.00 97.25 87 SER A N 1
ATOM 728 C CA . SER A 1 87 ? 6.792 9.608 2.081 1.00 97.25 87 SER A CA 1
ATOM 729 C C . SER A 1 87 ? 7.424 9.165 0.762 1.00 97.25 87 SER A C 1
ATOM 731 O O . SER A 1 87 ? 8.632 9.300 0.585 1.00 97.25 87 SER A O 1
ATOM 733 N N . HIS A 1 88 ? 6.618 8.704 -0.198 1.00 96.31 88 HIS A N 1
ATOM 734 C CA . HIS A 1 88 ? 7.104 8.341 -1.526 1.00 96.31 88 HIS A CA 1
ATOM 735 C C . HIS A 1 88 ? 7.510 9.554 -2.371 1.00 96.31 88 HIS A C 1
ATOM 737 O O . HIS A 1 88 ? 8.315 9.383 -3.282 1.00 96.31 88 HIS A O 1
ATOM 743 N N . LEU A 1 89 ? 7.065 10.779 -2.047 1.00 95.94 89 LEU A N 1
ATOM 744 C CA . LEU A 1 89 ? 7.509 12.004 -2.737 1.00 95.94 89 LEU A CA 1
ATOM 745 C C . LEU A 1 89 ? 9.002 12.304 -2.544 1.00 95.94 89 LEU A C 1
ATOM 747 O O . LEU A 1 89 ? 9.560 13.080 -3.311 1.00 95.94 89 LEU A O 1
ATOM 751 N N . ILE A 1 90 ? 9.650 11.706 -1.538 1.00 94.75 90 ILE A N 1
ATOM 752 C CA . ILE A 1 90 ? 11.084 11.901 -1.279 1.00 94.75 90 ILE A CA 1
ATOM 753 C C . ILE A 1 90 ? 11.926 11.316 -2.422 1.00 94.75 90 ILE A C 1
ATOM 755 O O . ILE A 1 90 ? 12.947 11.891 -2.792 1.00 94.75 90 ILE A O 1
ATOM 759 N N . TYR A 1 91 ? 11.488 10.188 -2.988 1.00 91.38 91 TYR A N 1
ATOM 760 C CA . TYR A 1 91 ? 12.260 9.416 -3.967 1.00 91.38 91 TYR A CA 1
ATOM 761 C C . TYR A 1 91 ? 11.522 9.178 -5.294 1.00 91.38 91 TYR A C 1
ATOM 763 O O . TYR A 1 91 ? 12.142 8.742 -6.259 1.00 91.38 91 TYR A O 1
ATOM 771 N N . ASN A 1 92 ? 10.218 9.468 -5.371 1.00 92.56 92 ASN A N 1
ATOM 772 C CA . ASN A 1 92 ? 9.380 9.206 -6.541 1.00 92.56 92 ASN A CA 1
ATOM 773 C C . ASN A 1 92 ? 8.603 10.448 -6.993 1.00 92.56 92 ASN A C 1
ATOM 775 O O . ASN A 1 92 ? 8.417 11.416 -6.256 1.00 92.56 92 ASN A O 1
ATOM 779 N N . ASN A 1 93 ? 8.099 10.399 -8.228 1.00 94.88 93 ASN A N 1
ATOM 780 C CA . ASN A 1 93 ? 7.252 11.456 -8.774 1.00 94.88 93 ASN A CA 1
ATOM 781 C C . ASN A 1 93 ? 5.851 11.481 -8.130 1.00 94.88 93 ASN A C 1
ATOM 783 O O . ASN A 1 93 ? 5.389 10.503 -7.541 1.00 94.88 93 ASN A O 1
ATOM 787 N N . ILE A 1 94 ? 5.144 12.602 -8.311 1.00 96.12 94 ILE A N 1
ATOM 788 C CA . ILE A 1 94 ? 3.812 12.834 -7.731 1.00 96.12 94 ILE A CA 1
ATOM 789 C C . ILE A 1 94 ? 2.800 11.760 -8.153 1.00 96.12 94 ILE A C 1
ATOM 791 O O . ILE A 1 94 ? 2.007 11.319 -7.325 1.00 96.12 94 ILE A O 1
ATOM 795 N N . ILE A 1 95 ? 2.830 11.318 -9.414 1.00 96.69 95 ILE A N 1
ATOM 796 C CA . ILE A 1 95 ? 1.875 10.327 -9.931 1.00 96.69 95 ILE A CA 1
ATOM 797 C C . ILE A 1 95 ? 2.040 9.008 -9.174 1.00 96.69 95 ILE A C 1
ATOM 799 O O . ILE A 1 95 ? 1.062 8.473 -8.659 1.00 96.69 95 ILE A O 1
ATOM 803 N N . HIS A 1 96 ? 3.271 8.512 -9.045 1.00 94.31 96 HIS A N 1
ATOM 804 C CA . HIS A 1 96 ? 3.561 7.295 -8.294 1.00 94.31 96 HIS A CA 1
ATOM 805 C C . HIS A 1 96 ? 3.139 7.431 -6.825 1.00 94.31 96 HIS A C 1
ATOM 807 O O . HIS A 1 96 ? 2.408 6.584 -6.319 1.00 94.31 96 HIS A O 1
ATOM 813 N N . SER A 1 97 ? 3.513 8.533 -6.173 1.00 95.88 97 SER A N 1
ATOM 814 C CA . SER A 1 97 ? 3.186 8.807 -4.768 1.00 95.88 97 SER A CA 1
ATOM 815 C C . SER A 1 97 ? 1.681 8.856 -4.487 1.00 95.88 97 SER A C 1
ATOM 817 O O . SER A 1 97 ? 1.231 8.405 -3.436 1.00 95.88 97 SER A O 1
ATOM 819 N N . VAL A 1 98 ? 0.879 9.353 -5.433 1.00 96.94 98 VAL A N 1
ATOM 820 C CA . VAL A 1 98 ? -0.588 9.316 -5.334 1.00 96.94 98 VAL A CA 1
ATOM 821 C C . VAL A 1 98 ? -1.119 7.902 -5.571 1.00 96.94 98 VAL A C 1
ATOM 823 O O . VAL A 1 98 ? -1.992 7.442 -4.835 1.00 96.94 98 VAL A O 1
ATOM 826 N N . LEU A 1 99 ? -0.591 7.186 -6.568 1.00 95.88 99 LEU A N 1
ATOM 827 C CA . LEU A 1 99 ? -1.051 5.838 -6.906 1.00 95.88 99 LEU A CA 1
ATOM 828 C C . LEU A 1 99 ? -0.821 4.836 -5.770 1.00 95.88 99 LEU A C 1
ATOM 830 O O . LEU A 1 99 ? -1.696 4.004 -5.528 1.00 95.88 99 LEU A O 1
ATOM 834 N N . VAL A 1 100 ? 0.294 4.935 -5.037 1.00 97.00 100 VAL A N 1
ATOM 835 C CA . VAL A 1 100 ? 0.605 4.015 -3.926 1.00 97.00 100 VAL A CA 1
ATOM 836 C C . VAL A 1 100 ? -0.298 4.190 -2.696 1.00 97.00 100 VAL A C 1
ATOM 838 O O . VAL A 1 100 ? -0.340 3.312 -1.832 1.00 97.00 100 VAL A O 1
ATOM 841 N N . ILE A 1 101 ? -1.107 5.254 -2.627 1.00 98.25 101 ILE A N 1
ATOM 842 C CA . ILE A 1 101 ? -2.117 5.417 -1.568 1.00 98.25 101 ILE A CA 1
ATOM 843 C C . ILE A 1 101 ? -3.161 4.293 -1.644 1.00 98.25 101 ILE A C 1
ATOM 845 O O . ILE A 1 101 ? -3.599 3.790 -0.611 1.00 98.25 101 ILE A O 1
ATOM 849 N N . ILE A 1 102 ? -3.538 3.851 -2.850 1.00 97.00 102 ILE A N 1
ATOM 850 C CA . ILE A 1 102 ? -4.543 2.794 -3.046 1.00 97.00 102 ILE A CA 1
ATOM 851 C C . ILE A 1 102 ? -4.080 1.439 -2.478 1.00 97.00 102 ILE A C 1
ATOM 853 O O . ILE A 1 102 ? -4.793 0.892 -1.632 1.00 97.00 102 ILE A O 1
ATOM 857 N N . PRO A 1 103 ? -2.920 0.869 -2.870 1.00 97.25 103 PRO A N 1
ATOM 858 C CA . PRO A 1 103 ? -2.432 -0.362 -2.254 1.00 97.25 103 PRO A CA 1
ATOM 859 C C . PRO A 1 103 ? -2.178 -0.186 -0.752 1.00 97.25 103 PRO A C 1
ATOM 861 O O . PRO A 1 103 ? -2.494 -1.098 0.012 1.00 97.25 103 PRO A O 1
ATOM 864 N N . SER A 1 104 ? -1.728 0.990 -0.298 1.00 98.38 104 SER A N 1
ATOM 865 C CA . SER A 1 104 ? -1.570 1.276 1.135 1.00 98.38 104 SER A CA 1
ATOM 866 C C . SER A 1 104 ? -2.899 1.201 1.903 1.00 98.38 104 SER A C 1
ATOM 868 O O . SER A 1 104 ? -2.960 0.573 2.961 1.00 98.38 104 SER A O 1
ATOM 870 N N . LEU A 1 105 ? -3.996 1.722 1.337 1.00 98.00 105 LEU A N 1
ATOM 871 C CA . LEU A 1 105 ? -5.339 1.604 1.919 1.00 98.00 105 LEU A CA 1
ATOM 872 C C . LEU A 1 105 ? -5.802 0.147 2.009 1.00 98.00 105 LEU A C 1
ATOM 874 O O . LEU A 1 105 ? -6.443 -0.237 2.992 1.00 98.00 105 LEU A O 1
ATOM 878 N N . ILE A 1 106 ? -5.482 -0.670 0.998 1.00 97.38 106 ILE A N 1
ATOM 879 C CA . ILE A 1 106 ? -5.799 -2.103 0.986 1.00 97.38 106 ILE A CA 1
ATOM 880 C C . ILE A 1 106 ? -5.036 -2.822 2.104 1.00 97.38 106 ILE A C 1
ATOM 882 O O . ILE A 1 106 ? -5.646 -3.574 2.865 1.00 97.38 106 ILE A O 1
ATOM 886 N N . LEU A 1 107 ? -3.735 -2.559 2.247 1.00 98.38 107 LEU A N 1
ATOM 887 C CA . LEU A 1 107 ? -2.903 -3.118 3.318 1.00 98.38 107 LEU A CA 1
ATOM 888 C C . LEU A 1 107 ? -3.418 -2.697 4.697 1.00 98.38 107 LEU A C 1
ATOM 890 O O . LEU A 1 107 ? -3.633 -3.541 5.567 1.00 98.38 107 LEU A O 1
ATOM 894 N N . GLY A 1 108 ? -3.729 -1.415 4.882 1.00 97.62 108 GLY A N 1
ATOM 895 C CA . GLY A 1 108 ? -4.292 -0.927 6.134 1.00 97.62 108 GLY A CA 1
ATOM 896 C C . GLY A 1 108 ? -5.686 -1.486 6.434 1.00 97.62 108 GLY A C 1
ATOM 897 O O . GLY A 1 108 ? -6.007 -1.679 7.603 1.00 97.62 108 GLY A O 1
ATOM 898 N N . MET A 1 109 ? -6.493 -1.829 5.424 1.00 96.50 109 MET A N 1
ATOM 899 C CA . MET A 1 109 ? -7.782 -2.510 5.610 1.00 96.50 109 MET A CA 1
ATOM 900 C C . MET A 1 109 ? -7.598 -3.968 6.049 1.00 96.50 109 MET A C 1
ATOM 902 O O . MET A 1 109 ? -8.350 -4.475 6.885 1.00 96.50 109 MET A O 1
ATOM 906 N N . ILE A 1 110 ? -6.604 -4.661 5.487 1.00 96.56 110 ILE A N 1
ATOM 907 C CA . ILE A 1 110 ? -6.212 -6.006 5.925 1.00 96.56 110 ILE A CA 1
ATOM 908 C C . ILE A 1 110 ? -5.748 -5.946 7.381 1.00 96.56 110 ILE A C 1
ATOM 910 O O . ILE A 1 110 ? -6.214 -6.739 8.200 1.00 96.56 110 ILE A O 1
ATOM 914 N N . TYR A 1 111 ? -4.926 -4.957 7.728 1.00 97.31 111 TYR A N 1
ATOM 915 C CA . TYR A 1 111 ? -4.502 -4.734 9.104 1.00 97.31 111 TYR A CA 1
ATOM 916 C C . TYR A 1 111 ? -5.674 -4.401 10.037 1.00 97.31 111 TYR A C 1
ATOM 918 O O . TYR A 1 111 ? -5.771 -4.969 11.118 1.00 97.31 111 TYR A O 1
ATOM 926 N N . ASP A 1 112 ? -6.615 -3.548 9.623 1.00 95.38 112 ASP A N 1
ATOM 927 C CA . ASP A 1 112 ? -7.796 -3.212 10.427 1.00 95.38 112 ASP A CA 1
ATOM 928 C C . ASP A 1 112 ? -8.655 -4.436 10.754 1.00 95.38 112 ASP A C 1
ATOM 930 O O . ASP A 1 112 ? -9.265 -4.483 11.823 1.00 95.38 112 ASP A O 1
ATOM 934 N N . LYS A 1 113 ? -8.6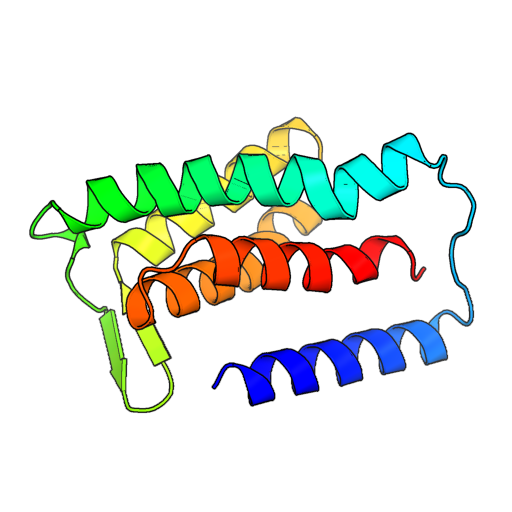92 -5.419 9.849 1.00 93.69 113 LYS A N 1
ATOM 935 C CA . LYS A 1 113 ? -9.483 -6.640 9.999 1.00 93.69 113 LYS A CA 1
ATOM 936 C C . LYS A 1 113 ? -8.773 -7.749 10.776 1.00 93.69 113 LYS A C 1
ATOM 938 O O . LYS A 1 113 ? -9.429 -8.443 11.548 1.00 93.69 113 LYS A O 1
ATOM 943 N N . TYR A 1 114 ? -7.489 -7.972 10.508 1.00 94.62 114 TYR A N 1
ATOM 944 C CA . TYR A 1 114 ? -6.750 -9.137 11.009 1.00 94.62 114 TYR A CA 1
ATOM 945 C C . TYR A 1 114 ? -5.693 -8.792 12.061 1.00 94.62 114 TYR A C 1
ATOM 947 O O . TYR A 1 114 ? -5.178 -9.703 12.699 1.00 94.62 114 TYR A O 1
ATOM 955 N N . GLU A 1 115 ? -5.336 -7.512 12.202 1.00 95.19 115 GLU A N 1
ATOM 956 C CA . GLU A 1 115 ? -4.286 -7.000 13.099 1.00 95.19 115 GLU A CA 1
ATOM 957 C C . GLU A 1 115 ? -2.957 -7.764 12.986 1.00 95.19 115 GLU A C 1
ATOM 959 O O . GLU A 1 115 ? -2.195 -7.903 13.939 1.00 95.19 115 GLU A O 1
ATOM 964 N N . ASN A 1 116 ? -2.665 -8.254 11.778 1.00 97.12 116 ASN A N 1
ATOM 965 C CA . ASN A 1 116 ? -1.499 -9.070 11.483 1.00 97.12 116 ASN A CA 1
ATOM 966 C C . ASN A 1 116 ? -0.599 -8.357 10.466 1.00 97.12 116 ASN A C 1
ATOM 968 O O . ASN A 1 116 ? -0.925 -8.263 9.279 1.00 97.12 116 ASN A O 1
ATOM 972 N N . VAL A 1 117 ? 0.552 -7.871 10.937 1.00 98.12 117 VAL A N 1
ATOM 973 C CA . VAL A 1 117 ? 1.534 -7.167 10.098 1.00 98.12 117 VAL A CA 1
ATOM 974 C C . VAL A 1 117 ? 2.187 -8.108 9.086 1.00 98.12 117 VAL A C 1
ATOM 976 O O . VAL A 1 117 ? 2.424 -7.696 7.958 1.00 98.12 117 VAL A O 1
ATOM 979 N N . ILE A 1 118 ? 2.403 -9.383 9.427 1.00 98.25 118 ILE A N 1
ATOM 980 C CA . ILE A 1 118 ? 3.010 -10.369 8.514 1.00 98.25 118 ILE A CA 1
ATOM 981 C C . ILE A 1 118 ? 2.143 -10.532 7.263 1.00 98.25 118 ILE A C 1
ATOM 983 O O . ILE A 1 118 ? 2.655 -10.579 6.148 1.00 98.25 118 ILE A O 1
ATOM 987 N N . MET A 1 119 ? 0.819 -10.542 7.429 1.00 97.56 119 MET A N 1
ATOM 988 C CA . MET A 1 119 ? -0.108 -10.604 6.299 1.00 97.56 119 MET A CA 1
ATOM 989 C C . MET A 1 119 ? 0.009 -9.378 5.382 1.00 97.56 119 MET A C 1
ATOM 991 O O . MET A 1 119 ? -0.117 -9.510 4.166 1.00 97.56 119 MET A O 1
ATOM 995 N N . CYS A 1 120 ? 0.277 -8.203 5.957 1.00 98.25 120 CYS A N 1
ATOM 996 C CA . CYS A 1 120 ? 0.507 -6.972 5.203 1.00 98.25 120 CYS A CA 1
ATOM 997 C C . CYS A 1 120 ? 1.857 -7.020 4.477 1.00 98.25 120 CYS A C 1
ATOM 999 O O . CYS A 1 120 ? 1.896 -6.737 3.288 1.00 98.25 120 CYS A O 1
ATOM 1001 N N . ILE A 1 121 ? 2.926 -7.475 5.142 1.00 98.69 121 ILE A N 1
ATOM 1002 C CA . ILE A 1 121 ? 4.264 -7.642 4.546 1.00 98.69 121 ILE A CA 1
ATOM 1003 C C . ILE A 1 121 ? 4.195 -8.541 3.308 1.00 98.69 121 ILE A C 1
ATOM 1005 O O . ILE A 1 121 ? 4.667 -8.159 2.241 1.00 98.69 121 ILE A O 1
ATOM 1009 N N . LEU A 1 122 ? 3.569 -9.717 3.427 1.00 98.25 122 LEU A N 1
ATOM 1010 C CA . LEU A 1 122 ? 3.461 -10.667 2.315 1.00 98.25 122 LEU A CA 1
ATOM 1011 C C . LEU A 1 122 ? 2.644 -10.099 1.150 1.00 98.25 122 LEU A C 1
ATOM 1013 O O . LEU A 1 122 ? 3.007 -10.285 -0.010 1.00 98.25 122 LEU A O 1
ATOM 1017 N N . LEU A 1 123 ? 1.547 -9.395 1.445 1.00 98.00 123 LEU A N 1
ATOM 1018 C CA . LEU A 1 123 ? 0.711 -8.791 0.411 1.00 98.00 123 LEU A CA 1
ATOM 1019 C C . LEU A 1 123 ? 1.400 -7.593 -0.262 1.00 98.00 123 LEU A C 1
ATOM 1021 O O . LEU A 1 123 ? 1.270 -7.422 -1.469 1.00 98.00 123 LEU A O 1
ATOM 1025 N N . HIS A 1 124 ? 2.168 -6.804 0.489 1.00 98.44 124 HIS A N 1
ATOM 1026 C CA . HIS A 1 124 ? 2.966 -5.705 -0.048 1.00 98.44 124 HIS A CA 1
ATOM 1027 C C . HIS A 1 124 ? 4.080 -6.244 -0.957 1.00 98.44 124 HIS A C 1
ATOM 1029 O O . HIS A 1 124 ? 4.175 -5.837 -2.112 1.00 98.44 124 HIS A O 1
ATOM 1035 N N . ALA A 1 125 ? 4.841 -7.248 -0.510 1.00 98.12 125 ALA A N 1
ATOM 1036 C CA . ALA A 1 125 ? 5.822 -7.930 -1.355 1.00 98.12 125 ALA A CA 1
ATOM 1037 C C . ALA A 1 125 ? 5.188 -8.468 -2.651 1.00 98.12 125 ALA A C 1
ATOM 1039 O O . ALA A 1 125 ? 5.754 -8.327 -3.734 1.00 98.12 125 ALA A O 1
ATOM 1040 N N . PHE A 1 126 ? 3.973 -9.018 -2.561 1.00 97.88 126 PHE A N 1
ATOM 1041 C CA . PHE A 1 126 ? 3.220 -9.470 -3.729 1.00 97.88 126 PHE A CA 1
ATOM 1042 C C . PHE A 1 126 ? 2.836 -8.323 -4.680 1.00 97.88 126 PHE A C 1
ATOM 1044 O O . PHE A 1 126 ? 2.935 -8.482 -5.894 1.00 97.88 126 PHE A O 1
ATOM 1051 N N . PHE A 1 127 ? 2.449 -7.152 -4.164 1.00 97.00 127 PHE A N 1
ATOM 1052 C CA . PHE A 1 127 ? 2.204 -5.961 -4.987 1.00 97.00 127 PHE A CA 1
ATOM 1053 C C . PHE A 1 127 ? 3.477 -5.467 -5.685 1.00 97.00 127 PHE A C 1
ATOM 1055 O O . PHE A 1 127 ? 3.421 -5.093 -6.859 1.00 97.00 127 PHE A O 1
ATOM 1062 N N . ASN A 1 128 ? 4.629 -5.541 -5.013 1.00 96.31 128 ASN A N 1
ATOM 1063 C CA . ASN A 1 128 ? 5.920 -5.126 -5.566 1.00 96.31 128 ASN A CA 1
ATOM 1064 C C . ASN A 1 128 ? 6.401 -6.000 -6.729 1.00 96.31 128 ASN A C 1
ATOM 1066 O O . ASN A 1 128 ? 7.255 -5.552 -7.492 1.00 96.31 128 ASN A O 1
ATOM 1070 N N . LEU A 1 129 ? 5.801 -7.176 -6.969 1.00 95.25 129 LEU A N 1
ATOM 1071 C CA . LEU A 1 129 ? 6.048 -7.937 -8.202 1.00 95.25 129 LEU A CA 1
ATOM 1072 C C . LEU A 1 129 ? 5.764 -7.117 -9.467 1.00 95.25 129 LEU A C 1
ATOM 1074 O O . LEU A 1 129 ? 6.379 -7.353 -10.504 1.00 95.25 129 LEU A O 1
ATOM 1078 N N . ASN A 1 130 ? 4.885 -6.113 -9.373 1.00 93.69 130 ASN A N 1
ATOM 1079 C CA . ASN A 1 130 ? 4.633 -5.159 -10.445 1.00 93.69 130 ASN A CA 1
ATOM 1080 C C . ASN A 1 130 ? 5.919 -4.478 -10.952 1.00 93.69 130 ASN A C 1
ATOM 1082 O O . ASN A 1 130 ? 6.003 -4.171 -12.134 1.00 93.69 130 ASN A O 1
ATOM 1086 N N . ILE A 1 131 ? 6.926 -4.256 -10.106 1.00 92.38 131 ILE A N 1
ATOM 1087 C CA . ILE A 1 131 ? 8.172 -3.570 -10.489 1.00 92.38 131 ILE A CA 1
ATOM 1088 C C . ILE A 1 131 ? 8.927 -4.341 -11.584 1.00 92.38 131 ILE A C 1
ATOM 1090 O O . ILE A 1 131 ? 9.524 -3.734 -12.467 1.00 92.38 131 ILE A O 1
ATOM 1094 N N . PHE A 1 132 ? 8.831 -5.671 -11.587 1.00 93.00 132 PHE A N 1
ATOM 1095 C CA . PHE A 1 132 ? 9.551 -6.537 -12.527 1.00 93.00 132 PHE A CA 1
ATOM 1096 C C . PHE A 1 132 ? 8.826 -6.749 -13.859 1.00 93.00 132 PHE A C 1
ATOM 1098 O O . PHE A 1 132 ? 9.346 -7.430 -14.738 1.00 93.00 132 PHE A O 1
ATOM 1105 N N . ILE A 1 133 ? 7.636 -6.177 -14.025 1.00 91.06 133 ILE A N 1
ATOM 1106 C CA . ILE A 1 133 ? 6.879 -6.195 -15.279 1.00 91.06 133 ILE A CA 1
ATOM 1107 C C . ILE A 1 133 ? 6.966 -4.784 -15.857 1.00 91.06 133 ILE A C 1
ATOM 1109 O O . ILE A 1 133 ? 6.743 -3.818 -15.125 1.00 91.06 133 ILE A O 1
ATOM 1113 N N . GLY A 1 134 ? 7.285 -4.615 -17.135 1.00 78.56 134 GLY A N 1
ATOM 1114 C CA . GLY A 1 134 ? 7.339 -3.274 -17.728 1.00 78.56 134 GLY A CA 1
ATOM 1115 C C . GLY A 1 134 ? 7.927 -3.243 -19.108 1.00 78.56 134 GLY A C 1
ATOM 1116 O O . GLY A 1 134 ? 8.892 -4.003 -19.320 1.00 78.56 134 GLY A O 1
#

pLDDT: mean 94.15, std 4.89, range [78.56, 98.69]

Radius of gyration: 15.29 Å; chains: 1; bounding box: 40×27×44 Å

Secondary structure (DSSP, 8-state):
-HHHHHHHHHHHHHHHHHHH--B-----HHHHHIIIIIHHHHHHIIIIIIIIHHHHTSTTTS-EEEESSS-EEEHHHHHHHHHHHHHHTTTS-HHHHHHTHHHHHHHHHHHHHH--HHHHHHHHHHHHGGGGB-

Sequence (134 aa):
MVYVIILITIVYLFIRFVLTGTLNFNYSGLEILSYLLFSPIIEELFFRGFLQRELKRKNFFSKLIIKNKYLFISNANIFVSLLFGLSHLIYNNIIHSVLVIIPSLILGMIYDKYENVIMCILLHAFFNLNIFIG

Organism: Deferribacter desulfuricans (strain DSM 14783 / JCM 11476 / NBRC 101012 / SSM1) (NCBI:txid639282)

InterPro domains:
  IPR003675 CAAX prenyl protease 2/Lysostaphin resistance protein A-like domain [PF02517] (30-129)

Foldseek 3Di:
DVVVVVVVLVVVLVVLCVVQVDFAPVDDPVRLCVLQPVVLVVLLCPLQVPQLVVQCVDPQFVDFPDDDPPWTFTNSQLVSLLVQLVVCVVPDDNVSSVVSSVLSSVLVRVCNPPVDSVSSSNVSSSSSSSVRRD